Protein AF-A0AAV2PL06-F1 (afdb_monomer_lite)

Radius of gyration: 26.24 Å; chains: 1; bounding box: 89×46×48 Å

Foldseek 3Di:
DDDDDDDDDPDDDPPPDDPDDPVVVVVVVVVVVVVVVVVVVVCVVVVQADPQLDGPLVVQLVVLVPDPDDPQLSVLLNVLSVVLNVVLVPDDQVPDPDPDPSSVVSNVSSVVSSVVSNVLSVQLVVCVVCVVVDDQVVPDPPDDPSRSSVVVSVVVVVVVVPPPDDD

pLDDT: mean 81.55, std 17.61, range [31.72, 97.94]

Secondary structure (DSSP, 8-state):
-------------GGGS-SS-HHHHHHHHHHHHHHHHHHHHHHHHTTSB-TTS-B-HHHHHHHHHHSSS-HHHHHHHHHHHHHHHHHHHT---TT---SS-HHHHHHHHHHHHHHHHHHHHHHHHHHHHSGGGS--TTS-TTS-HHHHHHHHHHHHHHHHTT-----

InterPro domains:
  IPR036728 Pheromone/general odorant binding protein superfamily [G3DSA:1.10.238.20] (14-132)
  IPR036728 Pheromone/general odorant binding protein superfamily [SSF47565] (39-91)

Sequence (167 aa):
MPYEYYRPYNGKSLNQMPIVDFDSLKSMTEKVKAKVSNFTCVLRKLEVIDSNYNVNTAKLVQQTLSYPVSHSLKHDLVKRIEHCNQMVNCMPIENTESPVPGTLQKLLAYLGCEKKLRLLACMKEDLRRNIGDYDLSGFPFQASENERINKLLFVLWGAESSDFELQ

Structure (mmCIF, N/CA/C/O backbone):
data_AF-A0AAV2PL06-F1
#
_entry.id   AF-A0AAV2PL06-F1
#
loop_
_atom_site.group_PDB
_atom_site.id
_atom_site.type_symbol
_atom_site.label_atom_id
_atom_site.label_alt_id
_atom_site.label_comp_id
_atom_site.label_asym_id
_atom_site.label_entity_id
_atom_site.label_seq_id
_atom_site.pdbx_PDB_ins_code
_atom_site.Cartn_x
_atom_site.Cartn_y
_atom_site.Cartn_z
_atom_site.occupancy
_atom_site.B_iso_or_equiv
_atom_site.auth_seq_id
_atom_site.auth_comp_id
_atom_site.auth_asym_id
_atom_site.auth_atom_id
_atom_site.pdbx_PDB_model_num
ATOM 1 N N . MET A 1 1 ? -71.993 31.507 -3.987 1.00 38.66 1 MET A N 1
ATOM 2 C CA . MET A 1 1 ? -70.685 31.504 -3.303 1.00 38.66 1 MET A CA 1
ATOM 3 C C . MET A 1 1 ? -70.874 30.880 -1.928 1.00 38.66 1 MET A C 1
ATOM 5 O O . MET A 1 1 ? -71.515 31.517 -1.100 1.00 38.66 1 MET A O 1
ATOM 9 N N . PRO A 1 2 ? -70.428 29.637 -1.697 1.00 39.72 2 PRO A N 1
ATOM 10 C CA . PRO A 1 2 ? -70.391 29.046 -0.370 1.00 39.72 2 PRO A CA 1
ATOM 11 C C . PRO A 1 2 ? -69.042 29.334 0.299 1.00 39.72 2 PRO A C 1
ATOM 13 O O . PRO A 1 2 ? -67.979 29.204 -0.298 1.00 39.72 2 PRO A O 1
ATOM 16 N N . TYR A 1 3 ? -69.137 29.765 1.544 1.00 38.69 3 TYR A N 1
ATOM 17 C CA . TYR A 1 3 ? -68.066 30.009 2.499 1.00 38.69 3 TYR A CA 1
ATOM 18 C C . TYR A 1 3 ? -67.553 28.659 3.019 1.00 38.69 3 TYR A C 1
ATOM 20 O O . TYR A 1 3 ? -68.252 27.961 3.753 1.00 38.69 3 TYR A O 1
ATOM 28 N N . GLU A 1 4 ? -66.343 28.275 2.618 1.00 37.50 4 GLU A N 1
ATOM 29 C CA . GLU A 1 4 ? -65.676 27.080 3.133 1.00 37.50 4 GLU A CA 1
ATOM 30 C C . GLU A 1 4 ? -65.022 27.367 4.492 1.00 37.50 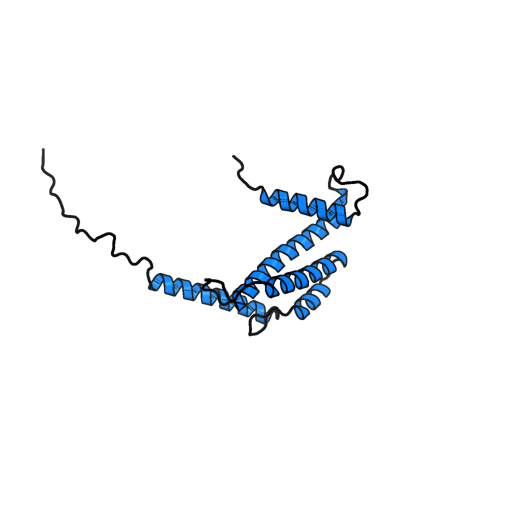4 GLU A C 1
ATOM 32 O O . GLU A 1 4 ? -64.326 28.361 4.699 1.00 37.50 4 GLU A O 1
ATOM 37 N N . TYR A 1 5 ? -65.325 26.485 5.439 1.00 37.59 5 TYR A N 1
ATOM 38 C CA . TYR A 1 5 ? -64.994 26.558 6.857 1.00 37.59 5 TYR A CA 1
ATOM 39 C C . TYR A 1 5 ? -63.474 26.458 7.079 1.00 37.59 5 TYR A C 1
ATOM 41 O O . TYR A 1 5 ? -62.853 25.447 6.748 1.00 37.59 5 TYR A O 1
ATOM 49 N N . TYR A 1 6 ? -62.874 27.476 7.696 1.00 37.72 6 TYR A N 1
ATOM 50 C CA . TYR A 1 6 ? -61.478 27.444 8.140 1.00 37.72 6 TYR A CA 1
ATOM 51 C C . TYR A 1 6 ? -61.309 26.379 9.243 1.00 37.72 6 TYR A C 1
ATOM 53 O O . TYR A 1 6 ? -61.840 26.528 10.345 1.00 37.72 6 TYR A O 1
ATOM 61 N N . ARG A 1 7 ? -60.556 25.302 8.977 1.00 45.81 7 ARG A N 1
ATOM 62 C CA . ARG A 1 7 ? -60.006 24.435 10.037 1.00 45.81 7 ARG A CA 1
ATOM 63 C C . ARG A 1 7 ? -58.749 25.105 10.596 1.00 45.81 7 ARG A C 1
ATOM 65 O O . ARG A 1 7 ? -57.821 25.336 9.820 1.00 45.81 7 ARG A O 1
ATOM 72 N N . PRO A 1 8 ? -58.655 25.386 11.906 1.00 40.38 8 PRO A N 1
ATOM 73 C CA . PRO A 1 8 ? -57.414 25.884 12.470 1.00 40.38 8 PRO A CA 1
ATOM 74 C C . PRO A 1 8 ? -56.380 24.754 12.427 1.00 40.38 8 PRO A C 1
ATOM 76 O O . PRO A 1 8 ? -56.515 23.732 13.101 1.00 40.38 8 PRO A O 1
ATOM 79 N N . TYR A 1 9 ? -55.349 24.929 11.600 1.00 43.72 9 TYR A N 1
ATOM 80 C CA . TYR A 1 9 ? -54.119 24.161 11.722 1.00 43.72 9 TYR A CA 1
ATOM 81 C C . TYR A 1 9 ? -53.555 24.436 13.116 1.00 43.72 9 TYR A C 1
ATOM 83 O O . TYR A 1 9 ? -53.159 25.559 13.424 1.00 43.72 9 TYR A O 1
ATOM 91 N N . ASN A 1 10 ? -53.556 23.410 13.968 1.00 50.19 10 ASN A N 1
ATOM 92 C CA . ASN A 1 10 ? -52.873 23.447 15.253 1.00 50.19 10 ASN A CA 1
ATOM 93 C C . ASN A 1 10 ? -51.395 23.752 14.997 1.00 50.19 10 ASN A C 1
ATOM 95 O O . ASN A 1 10 ? -50.649 22.904 14.504 1.00 50.19 10 ASN A O 1
ATOM 99 N N . GLY A 1 11 ? -50.997 24.982 15.316 1.00 47.69 11 GLY A N 1
ATOM 100 C CA . GLY A 1 11 ? -49.624 25.444 15.244 1.00 47.69 11 GLY A CA 1
ATOM 101 C C . GLY A 1 11 ? -48.753 24.645 16.201 1.00 47.69 11 GLY A C 1
ATOM 102 O O . GLY A 1 11 ? -48.661 24.961 17.384 1.00 47.69 11 GLY A O 1
ATOM 103 N N . LYS A 1 12 ? -48.077 23.620 15.684 1.00 45.66 12 LYS A N 1
ATOM 104 C CA . LYS A 1 12 ? -46.820 23.176 16.274 1.00 45.66 12 LYS A CA 1
ATOM 105 C C . LYS A 1 12 ? -45.728 24.050 15.680 1.00 45.66 12 LYS A C 1
ATOM 107 O O . LYS A 1 12 ? -45.493 24.031 14.476 1.00 45.66 12 LYS A O 1
ATOM 112 N N . SER A 1 13 ? -45.116 24.855 16.541 1.00 46.62 13 SER A N 1
ATOM 113 C CA . SER A 1 13 ? -43.893 25.591 16.244 1.00 46.62 13 SER A CA 1
ATOM 114 C C . SER A 1 13 ? -42.884 24.666 15.556 1.00 46.62 13 SER A C 1
ATOM 116 O O . SER A 1 13 ? -42.590 23.585 16.066 1.00 46.62 13 SER A O 1
ATOM 118 N N . LEU A 1 14 ? -42.328 25.101 14.422 1.00 52.06 14 LEU A N 1
ATOM 119 C CA . LEU A 1 14 ? -41.219 24.433 13.726 1.00 52.06 14 LEU A CA 1
ATOM 120 C C . LEU A 1 14 ? -39.959 24.270 14.609 1.00 52.06 14 LEU A C 1
ATOM 122 O O . LEU A 1 14 ? -39.035 23.566 14.217 1.00 52.06 14 LEU A O 1
ATOM 126 N N . ASN A 1 15 ? -39.937 24.846 15.818 1.00 53.00 15 ASN A N 1
ATOM 127 C CA . ASN A 1 15 ? -38.810 24.815 16.756 1.00 53.00 15 ASN A CA 1
ATOM 128 C C . ASN A 1 15 ? -38.795 23.619 17.735 1.00 53.00 15 ASN A C 1
ATOM 130 O O . ASN A 1 15 ? -38.114 23.694 18.754 1.00 53.00 15 ASN A O 1
ATOM 134 N N . GLN A 1 16 ? -39.546 22.536 17.497 1.00 57.34 16 GLN A N 1
ATOM 135 C CA . GLN A 1 16 ? -39.604 21.386 18.427 1.00 57.34 16 GLN A CA 1
ATOM 136 C C . GLN A 1 16 ? -39.378 20.006 17.794 1.00 57.34 16 GLN A C 1
ATOM 138 O O . GLN A 1 16 ? -39.574 18.996 18.469 1.00 57.34 16 GLN A O 1
ATOM 143 N N . MET A 1 17 ? -38.932 19.920 16.538 1.00 57.69 17 MET A N 1
ATOM 144 C CA . MET A 1 17 ? -38.354 18.655 16.076 1.00 57.69 17 MET A CA 1
ATOM 145 C C . MET A 1 17 ? -36.926 18.549 16.623 1.00 57.69 17 MET A C 1
ATOM 147 O O . MET A 1 17 ? -36.127 19.454 16.369 1.00 57.69 17 MET A O 1
ATOM 151 N N . PRO A 1 18 ? -36.588 17.498 17.394 1.00 62.41 18 PRO A N 1
ATOM 152 C CA . PRO A 1 18 ? -35.208 17.281 17.791 1.00 62.41 18 PRO A CA 1
ATOM 153 C C . PRO A 1 18 ? -34.351 17.165 16.526 1.00 62.41 18 PRO A C 1
ATOM 155 O O . PRO A 1 18 ? -34.705 16.441 15.598 1.00 62.41 18 PRO A O 1
ATOM 158 N N . ILE A 1 19 ? -33.234 17.900 16.494 1.00 67.62 19 ILE A N 1
ATOM 159 C CA . ILE A 1 19 ? -32.290 17.953 15.359 1.00 67.62 19 ILE A CA 1
ATOM 160 C C . ILE A 1 19 ? -31.816 16.541 14.979 1.00 67.62 19 ILE A C 1
ATOM 162 O O . ILE A 1 19 ? -31.473 16.284 13.827 1.00 67.62 19 ILE A O 1
ATOM 166 N N . VAL A 1 20 ? -31.833 15.613 15.942 1.00 71.12 20 VAL A N 1
ATOM 167 C CA . VAL A 1 20 ? -31.522 14.206 15.723 1.00 71.12 20 VAL A CA 1
ATOM 168 C C . VAL A 1 20 ? -32.466 13.314 16.527 1.00 71.12 20 VAL A C 1
ATOM 170 O O . VAL A 1 20 ? -32.673 13.533 17.720 1.00 71.12 20 VAL A O 1
ATOM 173 N N . ASP A 1 21 ? -33.010 12.288 15.874 1.00 85.56 21 ASP A N 1
ATOM 174 C CA . ASP A 1 21 ? -33.740 11.199 16.523 1.00 85.56 21 ASP A CA 1
ATOM 175 C C . ASP A 1 21 ? -32.758 10.254 17.236 1.00 85.56 21 ASP A C 1
ATOM 177 O O . ASP A 1 21 ? -31.880 9.663 16.602 1.00 85.56 21 ASP A O 1
ATOM 181 N N . PHE A 1 22 ? -32.893 10.123 18.558 1.00 83.31 22 PHE A N 1
ATOM 182 C CA . PHE A 1 22 ? -31.960 9.372 19.403 1.00 83.31 22 PHE A CA 1
ATOM 183 C C . PHE A 1 22 ? -31.937 7.874 19.068 1.00 83.31 22 PHE A C 1
ATOM 185 O O . PHE A 1 22 ? -30.866 7.262 19.082 1.00 83.31 22 PHE A O 1
ATOM 192 N N . ASP A 1 23 ? -33.085 7.292 18.710 1.00 84.38 23 ASP A N 1
ATOM 193 C CA . ASP A 1 23 ? -33.177 5.874 18.349 1.00 84.38 23 ASP A CA 1
ATOM 194 C C . ASP A 1 23 ? -32.483 5.599 17.009 1.00 84.38 23 ASP A C 1
ATOM 196 O O . ASP A 1 23 ? -31.690 4.654 16.890 1.00 84.38 23 ASP A O 1
ATOM 200 N N . SER A 1 24 ? -32.684 6.477 16.022 1.00 81.56 24 SER A N 1
ATOM 201 C CA . SER A 1 24 ? -31.928 6.453 14.766 1.00 81.56 24 SER A CA 1
ATOM 202 C C . SER A 1 24 ? -30.421 6.600 14.996 1.00 81.56 24 SER A C 1
ATOM 204 O O . SER A 1 24 ? -29.637 5.840 14.422 1.00 81.56 24 SER A O 1
ATOM 206 N N . LEU A 1 25 ? -30.002 7.519 15.871 1.00 82.75 25 LEU A N 1
ATOM 207 C CA . LEU A 1 25 ? -28.595 7.759 16.215 1.00 82.75 25 LEU A CA 1
ATOM 208 C C . LEU A 1 25 ? -27.954 6.509 16.835 1.00 82.75 25 LEU A C 1
ATOM 210 O O . LEU A 1 25 ? -26.901 6.056 16.384 1.00 82.75 25 LEU A O 1
ATOM 214 N N . LYS A 1 26 ? -28.635 5.889 17.805 1.00 84.75 26 LYS A N 1
ATOM 215 C CA . LYS A 1 26 ? -28.194 4.649 18.452 1.00 84.75 26 LYS A CA 1
ATOM 216 C C . LYS A 1 26 ? -28.062 3.502 17.448 1.00 84.75 26 LYS A C 1
ATOM 218 O O . LYS A 1 26 ? -27.026 2.837 17.415 1.00 84.75 26 LYS A O 1
ATOM 223 N N . SER A 1 27 ? -29.061 3.314 16.581 1.00 83.88 27 SER A N 1
ATOM 224 C CA . SER A 1 27 ? -29.023 2.292 15.526 1.00 83.88 27 SER A CA 1
ATOM 225 C C . SER A 1 27 ? -27.855 2.508 14.555 1.00 83.88 27 SER A C 1
ATOM 227 O O . SER A 1 27 ? -27.174 1.556 14.162 1.00 83.88 27 SER A O 1
ATOM 229 N N . MET A 1 28 ? -27.581 3.761 14.177 1.00 80.94 28 MET A N 1
ATOM 230 C CA . MET A 1 28 ? -26.431 4.108 13.339 1.00 80.94 28 MET A CA 1
ATOM 231 C C . MET A 1 28 ? -25.108 3.788 14.042 1.00 80.94 28 MET A C 1
ATOM 233 O O . MET A 1 28 ? -24.250 3.128 13.448 1.00 80.94 28 MET A O 1
ATOM 237 N N . THR A 1 29 ? -24.949 4.182 15.309 1.00 82.06 29 THR A N 1
ATOM 238 C CA . THR A 1 29 ? -23.748 3.887 16.103 1.00 82.06 29 THR A CA 1
ATOM 239 C C . THR A 1 29 ? -23.505 2.383 16.233 1.00 82.06 29 THR A C 1
ATOM 241 O O . THR A 1 29 ? -22.377 1.927 16.038 1.00 82.06 29 THR A O 1
ATOM 244 N N . GLU A 1 30 ? -24.543 1.590 16.501 1.00 84.75 30 GLU A N 1
ATOM 245 C CA . GLU A 1 30 ? -24.439 0.130 16.605 1.00 84.75 30 GLU A CA 1
ATOM 246 C C . GLU A 1 30 ? -23.996 -0.509 15.282 1.00 84.75 30 GLU A C 1
ATOM 248 O O . GLU A 1 30 ? -23.083 -1.340 15.273 1.00 84.75 30 GLU A O 1
ATOM 253 N N . LYS A 1 31 ? -24.557 -0.070 14.147 1.00 82.00 31 LYS A N 1
ATOM 254 C CA . LYS A 1 31 ? -24.149 -0.542 12.812 1.00 82.00 31 LYS A CA 1
ATOM 255 C C . LYS A 1 31 ? -22.694 -0.193 12.496 1.00 82.00 31 LYS A C 1
ATOM 257 O O . LYS A 1 31 ? -21.971 -1.030 11.952 1.00 82.00 31 LYS A O 1
ATOM 262 N N . VAL A 1 32 ? -22.248 1.017 12.838 1.00 80.50 32 VAL A N 1
ATOM 263 C CA . VAL A 1 32 ? -20.848 1.437 12.657 1.00 80.50 32 VAL A CA 1
ATOM 264 C C . VAL A 1 32 ? -19.924 0.594 13.533 1.00 80.50 32 VAL A C 1
ATOM 266 O O . VAL A 1 32 ? -18.940 0.050 13.031 1.00 80.50 32 VAL A O 1
ATOM 269 N N . LYS A 1 33 ? -20.269 0.401 14.811 1.00 80.00 33 LYS A N 1
ATOM 270 C CA . LYS A 1 33 ? -19.500 -0.432 15.744 1.00 80.00 33 LYS A CA 1
ATOM 271 C C . LYS A 1 33 ? -19.386 -1.874 15.247 1.00 80.00 33 LYS A C 1
ATOM 273 O O . LYS A 1 33 ? -18.290 -2.431 15.261 1.00 80.00 33 LYS A O 1
ATOM 278 N N . ALA A 1 34 ? -20.480 -2.452 14.749 1.00 82.56 34 ALA A N 1
ATOM 279 C CA . ALA A 1 34 ? -20.491 -3.795 14.176 1.00 82.56 34 ALA A CA 1
ATOM 280 C C . ALA A 1 34 ? -19.592 -3.899 12.931 1.00 82.56 34 ALA A C 1
ATOM 282 O O . ALA A 1 34 ? -18.776 -4.816 12.836 1.00 82.56 34 ALA A O 1
ATOM 283 N N . LYS A 1 35 ? -19.669 -2.934 12.003 1.00 80.44 35 LYS A N 1
ATOM 284 C CA . LYS A 1 35 ? -18.802 -2.901 10.811 1.00 80.44 35 LYS A CA 1
ATOM 285 C C . LYS A 1 35 ? -17.323 -2.778 11.174 1.00 80.44 35 LYS A C 1
ATOM 287 O O . LYS A 1 35 ? -16.514 -3.545 10.657 1.00 80.44 35 LYS A O 1
ATOM 292 N N . VAL A 1 36 ? -16.973 -1.860 12.077 1.00 82.81 36 VAL A N 1
ATOM 293 C CA . VAL A 1 36 ? -15.591 -1.681 12.554 1.00 82.81 36 VAL A CA 1
ATOM 294 C C . VAL A 1 36 ? -15.094 -2.948 13.252 1.00 82.81 36 VAL A C 1
ATOM 296 O O . VAL A 1 36 ? -13.964 -3.373 13.017 1.00 82.81 36 VAL A O 1
ATOM 299 N N . SER A 1 37 ? -15.935 -3.590 14.065 1.00 83.62 37 SER A N 1
ATOM 300 C CA . SER A 1 37 ? -15.588 -4.833 14.757 1.00 83.62 37 SER A CA 1
ATOM 301 C C . SER A 1 37 ? -15.314 -5.975 13.777 1.00 83.62 37 SER A C 1
ATOM 303 O O . SER A 1 37 ? -14.267 -6.612 13.872 1.00 83.62 37 SER A O 1
ATOM 305 N N . ASN A 1 38 ? -16.183 -6.180 12.783 1.00 88.31 38 ASN A N 1
ATOM 306 C CA . ASN A 1 38 ? -15.987 -7.210 11.761 1.00 88.31 38 ASN A CA 1
ATOM 307 C C . ASN A 1 38 ? -14.716 -6.954 10.947 1.00 88.31 38 ASN A C 1
ATOM 309 O O . ASN A 1 38 ? -13.892 -7.849 10.769 1.00 88.31 38 ASN A O 1
ATOM 313 N N . PHE A 1 39 ? -14.531 -5.713 10.498 1.00 89.06 39 PHE A N 1
ATOM 314 C CA . PHE A 1 39 ? -13.371 -5.310 9.715 1.00 89.06 39 PHE A CA 1
ATOM 315 C C . PHE A 1 39 ? -12.053 -5.536 10.471 1.00 89.06 39 PHE A C 1
ATOM 317 O O . PHE A 1 39 ? -11.133 -6.179 9.966 1.00 89.06 39 PHE A O 1
ATOM 324 N N . THR A 1 40 ? -11.972 -5.059 11.712 1.00 90.19 40 THR A N 1
ATOM 325 C CA . THR A 1 40 ? -10.755 -5.174 12.528 1.00 90.19 40 THR A CA 1
ATOM 326 C C . THR A 1 40 ? -10.502 -6.611 12.993 1.00 90.19 40 THR A C 1
ATOM 328 O O . THR A 1 40 ? -9.348 -7.018 13.102 1.00 90.19 40 THR A O 1
ATOM 331 N N . CYS A 1 41 ? -11.551 -7.421 13.180 1.00 93.62 41 CYS A N 1
ATOM 332 C CA . CYS A 1 41 ? -11.433 -8.860 13.424 1.00 93.62 41 CYS A CA 1
ATOM 333 C C . CYS A 1 41 ? -10.734 -9.580 12.260 1.00 93.62 41 CYS A C 1
ATOM 335 O O . CYS A 1 41 ? -9.778 -10.324 12.486 1.00 93.62 41 CYS A O 1
ATOM 337 N N . VAL A 1 42 ? -11.153 -9.309 11.018 1.00 93.81 42 VAL A N 1
ATOM 338 C CA . VAL A 1 42 ? -10.519 -9.882 9.818 1.00 93.81 42 VAL A CA 1
ATOM 339 C C . VAL A 1 42 ? -9.049 -9.474 9.738 1.00 93.81 42 VAL A C 1
ATOM 341 O O . VAL A 1 42 ? -8.191 -10.333 9.556 1.00 93.81 42 VAL A O 1
ATOM 344 N N . LEU A 1 43 ? -8.731 -8.194 9.950 1.00 93.94 43 LEU A N 1
ATOM 345 C CA . LEU A 1 43 ? -7.342 -7.727 9.918 1.00 93.94 43 LEU A CA 1
ATOM 346 C C . LEU A 1 43 ? -6.456 -8.400 10.976 1.00 93.94 43 LEU A C 1
ATOM 348 O O . LEU A 1 43 ? -5.305 -8.717 10.686 1.00 93.94 43 LEU A O 1
ATOM 352 N N . ARG A 1 44 ? -6.988 -8.662 12.176 1.00 94.69 44 ARG A N 1
ATOM 353 C CA . ARG A 1 44 ? -6.271 -9.412 13.220 1.00 94.69 44 ARG A CA 1
ATOM 354 C C . ARG A 1 44 ? -6.050 -10.867 12.825 1.00 94.69 44 ARG A C 1
ATOM 356 O O . ARG A 1 44 ? -4.960 -11.391 13.013 1.00 94.69 44 ARG A O 1
ATOM 363 N N . LYS A 1 45 ? -7.064 -11.522 12.250 1.00 94.00 45 LYS A N 1
ATOM 364 C CA . LYS A 1 45 ? -6.959 -12.913 11.776 1.00 94.00 45 LYS A CA 1
ATOM 365 C C . LYS A 1 45 ? -5.961 -13.076 10.632 1.00 94.00 45 LYS A C 1
ATOM 367 O O . LYS A 1 45 ? -5.331 -14.120 10.535 1.00 94.00 45 LYS A O 1
ATOM 372 N N . LEU A 1 46 ? -5.807 -12.047 9.805 1.00 91.50 46 LEU A N 1
ATOM 373 C CA . LEU A 1 46 ? -4.795 -11.984 8.750 1.00 91.50 46 LEU A CA 1
ATOM 374 C C . LEU A 1 46 ? -3.418 -11.525 9.257 1.00 91.50 46 LEU A C 1
ATOM 376 O O . LEU A 1 46 ? -2.500 -11.379 8.453 1.00 91.50 46 LEU A O 1
ATOM 380 N N . GLU A 1 47 ? -3.282 -11.277 10.564 1.00 92.88 47 GLU A N 1
ATOM 381 C CA . GLU A 1 47 ? -2.069 -10.762 11.212 1.00 92.88 47 GLU A CA 1
ATOM 382 C C . GLU A 1 47 ? -1.577 -9.429 10.621 1.00 92.88 47 GLU A C 1
ATOM 384 O O . GLU A 1 47 ? -0.400 -9.088 10.722 1.00 92.88 47 GLU A O 1
ATOM 389 N N . VAL A 1 48 ? -2.483 -8.660 10.009 1.00 92.81 48 VAL A N 1
ATOM 390 C CA . VAL A 1 48 ? -2.200 -7.318 9.480 1.00 92.81 48 VAL A CA 1
ATOM 391 C C . VAL A 1 48 ? -2.081 -6.318 10.623 1.00 92.81 48 VAL A C 1
ATOM 393 O O . VAL A 1 48 ? -1.261 -5.404 10.553 1.00 92.81 48 VAL A O 1
ATOM 396 N N . ILE A 1 49 ? -2.893 -6.493 11.671 1.00 94.31 49 ILE A N 1
ATOM 397 C CA . ILE A 1 49 ? -2.879 -5.649 12.868 1.00 94.31 49 ILE A CA 1
ATOM 398 C C . ILE A 1 49 ? -2.839 -6.470 14.156 1.00 94.31 49 ILE A C 1
ATOM 400 O O . ILE A 1 49 ? -3.324 -7.602 14.193 1.00 94.31 49 ILE A O 1
ATOM 404 N N . ASP A 1 50 ? -2.327 -5.862 15.223 1.00 90.38 50 ASP A N 1
ATOM 405 C CA . ASP A 1 50 ? -2.350 -6.415 16.578 1.00 90.38 50 ASP A CA 1
ATOM 406 C C . ASP A 1 50 ? -3.652 -6.081 17.352 1.00 90.38 50 ASP A C 1
ATOM 408 O O . ASP A 1 50 ? -4.639 -5.549 16.819 1.00 90.38 50 ASP A O 1
ATOM 412 N N . SER A 1 51 ? -3.685 -6.409 18.649 1.00 87.81 51 SER A N 1
ATOM 413 C CA . SER A 1 51 ? -4.807 -6.076 19.540 1.00 87.81 51 SER A CA 1
ATOM 414 C C . SER A 1 51 ? -5.022 -4.567 19.707 1.00 87.81 51 SER A C 1
ATOM 416 O O . SER A 1 51 ? -6.151 -4.143 19.954 1.00 87.81 51 SER A O 1
ATOM 418 N N . ASN A 1 52 ? -3.976 -3.767 19.509 1.00 87.44 52 ASN A N 1
ATOM 419 C CA . ASN A 1 52 ? -3.932 -2.320 19.706 1.00 87.44 52 ASN A CA 1
ATOM 420 C C . ASN A 1 52 ? -4.122 -1.527 18.399 1.00 87.44 52 ASN A C 1
ATOM 422 O O . ASN A 1 52 ? -3.989 -0.304 18.406 1.00 87.44 52 ASN A O 1
ATOM 426 N N . TYR A 1 53 ? -4.481 -2.200 17.298 1.00 87.81 53 TYR A N 1
ATOM 427 C CA . TYR A 1 53 ? -4.622 -1.626 15.952 1.00 87.81 53 TYR A CA 1
ATOM 428 C C . TYR A 1 53 ? -3.304 -1.146 15.323 1.00 87.81 53 TYR A C 1
ATOM 430 O O . TYR A 1 53 ? -3.337 -0.414 14.332 1.00 87.81 53 TYR A O 1
ATOM 438 N N . ASN A 1 54 ? -2.151 -1.577 15.843 1.00 91.12 54 ASN A N 1
ATOM 439 C CA . ASN A 1 54 ? -0.868 -1.312 15.200 1.00 91.12 54 ASN A CA 1
ATOM 440 C C . ASN A 1 54 ? -0.673 -2.259 14.023 1.00 91.12 54 ASN A C 1
ATOM 442 O O . ASN A 1 54 ? -0.986 -3.447 14.109 1.00 91.12 54 ASN A O 1
ATOM 446 N N . VAL A 1 55 ? -0.122 -1.736 12.933 1.00 94.56 55 VAL A N 1
ATOM 447 C CA . VAL A 1 55 ? 0.149 -2.510 11.724 1.00 94.56 55 VAL A CA 1
ATOM 448 C C . VAL A 1 55 ? 1.412 -3.349 11.899 1.00 94.56 55 VAL A C 1
ATOM 450 O O . VAL A 1 55 ? 2.466 -2.834 12.268 1.00 94.56 55 VAL A O 1
ATOM 453 N N . ASN A 1 56 ? 1.332 -4.632 11.555 1.00 95.38 56 ASN A N 1
ATOM 454 C CA . ASN A 1 56 ? 2.481 -5.528 11.534 1.00 95.38 56 ASN A CA 1
ATOM 455 C C . ASN A 1 56 ? 3.227 -5.426 10.192 1.00 95.38 56 ASN A C 1
ATOM 457 O O . ASN A 1 56 ? 3.066 -6.250 9.289 1.00 95.38 56 ASN A O 1
ATOM 461 N N . THR A 1 57 ? 4.049 -4.388 10.043 1.00 95.19 57 THR A N 1
ATOM 462 C CA . THR A 1 57 ? 4.794 -4.124 8.801 1.00 95.19 57 THR A CA 1
ATOM 463 C C . THR A 1 57 ? 5.753 -5.255 8.435 1.00 95.19 57 THR A C 1
ATOM 465 O O . THR A 1 57 ? 5.848 -5.605 7.261 1.00 95.19 57 THR A O 1
ATOM 468 N N . ALA A 1 58 ? 6.404 -5.885 9.417 1.00 95.19 58 ALA A N 1
ATOM 469 C CA . ALA A 1 58 ? 7.305 -7.014 9.188 1.00 95.19 58 ALA A CA 1
ATOM 470 C C . ALA A 1 58 ? 6.580 -8.197 8.526 1.00 95.19 58 ALA A C 1
ATOM 472 O O . ALA A 1 58 ? 7.064 -8.748 7.533 1.00 95.19 58 ALA A O 1
ATOM 473 N N . LYS A 1 59 ? 5.381 -8.540 9.016 1.00 94.50 59 LYS A N 1
ATOM 474 C CA . LYS A 1 59 ? 4.541 -9.583 8.413 1.00 94.50 59 LYS A CA 1
ATOM 475 C C . LYS A 1 59 ? 4.124 -9.221 6.991 1.00 94.50 59 LYS A C 1
ATOM 477 O O . LYS A 1 59 ? 4.213 -10.065 6.101 1.00 94.50 59 LYS A O 1
ATOM 482 N N . LEU A 1 60 ? 3.712 -7.973 6.762 1.00 95.56 60 LEU A N 1
ATOM 483 C CA . LEU A 1 60 ? 3.309 -7.502 5.434 1.00 95.56 60 LEU A CA 1
ATOM 484 C C . LEU A 1 60 ? 4.465 -7.544 4.426 1.00 95.56 60 LEU A C 1
ATOM 486 O O . LEU A 1 60 ? 4.256 -7.924 3.272 1.00 95.56 60 LEU A O 1
ATOM 490 N N . VAL A 1 61 ? 5.684 -7.191 4.847 1.00 96.94 61 VAL A N 1
ATOM 491 C CA . VAL A 1 61 ? 6.890 -7.293 4.011 1.00 96.94 61 VAL A CA 1
ATOM 492 C C . VAL A 1 61 ? 7.186 -8.756 3.696 1.00 96.94 61 VAL A C 1
ATOM 494 O O . VAL A 1 61 ? 7.357 -9.101 2.529 1.00 96.94 61 VAL A O 1
ATOM 497 N N . GLN A 1 62 ? 7.161 -9.636 4.700 1.00 96.56 62 GLN A N 1
ATOM 498 C CA . GLN A 1 62 ? 7.375 -11.072 4.507 1.00 96.56 62 GLN A CA 1
ATOM 499 C C . GLN A 1 62 ? 6.365 -11.677 3.517 1.00 96.56 62 GLN A C 1
ATOM 501 O O . GLN A 1 62 ? 6.758 -12.393 2.596 1.00 96.56 62 GLN A O 1
ATOM 506 N N . GLN A 1 63 ? 5.075 -11.365 3.674 1.00 94.69 63 GLN A N 1
ATOM 507 C CA . GLN A 1 63 ? 4.017 -11.789 2.750 1.00 94.69 63 GLN A CA 1
ATOM 508 C C . GLN A 1 63 ? 4.230 -11.218 1.346 1.00 94.69 63 GLN A C 1
ATOM 510 O O . GLN A 1 63 ? 4.084 -11.921 0.355 1.00 94.69 63 GLN A O 1
ATOM 515 N N . THR A 1 64 ? 4.624 -9.950 1.240 1.00 96.19 64 THR A N 1
ATOM 516 C CA . THR A 1 64 ? 4.878 -9.318 -0.060 1.00 96.19 64 THR A CA 1
ATOM 517 C C . THR A 1 64 ? 6.037 -9.986 -0.802 1.00 96.19 64 THR A C 1
ATOM 519 O O . THR A 1 64 ? 5.971 -10.187 -2.016 1.00 96.19 64 THR A O 1
ATOM 522 N N . LEU A 1 65 ? 7.092 -10.374 -0.084 1.00 96.75 65 LEU A N 1
ATOM 523 C CA . LEU A 1 65 ? 8.247 -11.052 -0.667 1.00 96.75 65 LEU A CA 1
ATOM 524 C C . LEU A 1 65 ? 7.922 -12.471 -1.159 1.00 96.75 65 LEU A C 1
ATOM 526 O O . LEU A 1 65 ? 8.584 -12.947 -2.089 1.00 96.75 65 LEU A O 1
ATOM 530 N N . SER A 1 66 ? 6.895 -13.125 -0.603 1.00 96.62 66 SER A N 1
ATOM 531 C CA . SER A 1 66 ? 6.477 -14.470 -1.019 1.00 96.62 66 SER A CA 1
ATOM 532 C C . SER A 1 66 ? 5.614 -14.497 -2.285 1.00 96.62 66 SER A C 1
ATOM 534 O O . SER A 1 66 ? 5.455 -15.561 -2.879 1.00 96.62 66 SER A O 1
ATOM 536 N N . TYR A 1 67 ? 5.093 -13.355 -2.749 1.00 95.38 67 TYR A N 1
ATOM 537 C CA . TYR A 1 67 ? 4.255 -13.314 -3.951 1.00 95.38 67 TYR A CA 1
ATOM 538 C C . TYR A 1 67 ? 5.008 -13.783 -5.211 1.00 95.38 67 TYR A C 1
ATOM 540 O O . TYR A 1 67 ? 6.184 -13.458 -5.383 1.00 95.38 67 TYR A O 1
ATOM 548 N N . PRO A 1 68 ? 4.361 -14.510 -6.139 1.00 96.50 68 PRO A N 1
ATOM 549 C CA . PRO A 1 68 ? 4.983 -14.971 -7.381 1.00 96.50 68 PRO A CA 1
ATOM 550 C C . PRO A 1 68 ? 4.958 -13.869 -8.456 1.00 96.50 68 PRO A C 1
ATOM 552 O O . PRO A 1 68 ? 4.352 -14.020 -9.511 1.00 96.50 68 PRO A O 1
ATOM 555 N N . VAL A 1 69 ? 5.583 -12.724 -8.170 1.00 96.00 69 VAL A N 1
ATOM 556 C CA . VAL A 1 69 ? 5.652 -11.566 -9.079 1.00 96.00 69 VAL A CA 1
ATOM 557 C C . VAL A 1 69 ? 7.096 -11.138 -9.342 1.00 96.00 69 VAL A C 1
ATOM 559 O O . VAL A 1 69 ? 8.018 -11.599 -8.665 1.00 96.00 69 VAL A O 1
ATOM 562 N N . SER A 1 70 ? 7.297 -10.259 -10.326 1.00 96.44 70 SER A N 1
ATOM 563 C CA . SER A 1 70 ? 8.618 -9.752 -10.711 1.00 96.44 70 SER A CA 1
ATOM 564 C C . SER A 1 70 ? 9.346 -9.075 -9.544 1.00 96.44 70 SER A C 1
ATOM 566 O O . SER A 1 70 ? 8.731 -8.509 -8.635 1.00 96.44 70 SER A O 1
ATOM 568 N N . HIS A 1 71 ? 10.681 -9.104 -9.572 1.00 95.94 71 HIS A N 1
ATOM 569 C CA . HIS A 1 71 ? 11.503 -8.441 -8.554 1.00 95.94 71 HIS A CA 1
ATOM 570 C C . HIS A 1 71 ? 11.261 -6.925 -8.501 1.00 95.94 71 HIS A C 1
ATOM 572 O O . HIS A 1 71 ? 11.233 -6.358 -7.408 1.00 95.94 71 HIS A O 1
ATOM 578 N N . SER A 1 72 ? 11.031 -6.285 -9.655 1.00 93.81 72 SER A N 1
ATOM 579 C CA . SER A 1 72 ? 10.664 -4.868 -9.758 1.00 93.81 72 SER A CA 1
ATOM 580 C C . SER A 1 72 ? 9.368 -4.569 -9.008 1.00 93.81 72 SER A C 1
ATOM 582 O O . SER A 1 72 ? 9.346 -3.671 -8.164 1.00 93.81 72 SER A O 1
ATOM 584 N N . LEU A 1 73 ? 8.318 -5.363 -9.253 1.00 96.56 73 LEU A N 1
ATOM 585 C CA . LEU A 1 73 ? 7.043 -5.198 -8.568 1.00 96.56 73 LEU A CA 1
ATOM 586 C C . LEU A 1 73 ? 7.195 -5.479 -7.072 1.00 96.56 73 LEU A C 1
ATOM 588 O O . LEU A 1 73 ? 6.758 -4.659 -6.276 1.00 96.56 73 LEU A O 1
ATOM 592 N N . LYS A 1 74 ? 7.876 -6.560 -6.658 1.00 97.50 74 LYS A N 1
ATOM 593 C CA . LYS A 1 74 ? 8.132 -6.841 -5.228 1.00 97.50 74 LYS A CA 1
ATOM 594 C C . LYS A 1 74 ? 8.791 -5.668 -4.517 1.00 97.50 74 LYS A C 1
ATOM 596 O O . LYS A 1 74 ? 8.371 -5.307 -3.424 1.00 97.50 74 LYS A O 1
ATOM 601 N N . HIS A 1 75 ? 9.809 -5.075 -5.129 1.00 96.75 75 HIS A N 1
ATOM 602 C CA . HIS A 1 75 ? 10.519 -3.943 -4.553 1.00 96.75 75 HIS A CA 1
ATOM 603 C C . HIS A 1 75 ? 9.606 -2.715 -4.385 1.00 96.75 75 HIS A C 1
ATOM 605 O O . HIS A 1 75 ? 9.565 -2.131 -3.303 1.00 96.75 75 HIS A O 1
ATOM 611 N N . ASP A 1 76 ? 8.818 -2.357 -5.404 1.00 96.25 76 ASP A N 1
ATOM 612 C CA . ASP A 1 76 ? 7.850 -1.251 -5.300 1.00 96.25 76 ASP A CA 1
ATOM 613 C C . ASP A 1 76 ? 6.761 -1.549 -4.248 1.00 96.25 76 ASP A C 1
ATOM 615 O O . ASP A 1 76 ? 6.352 -0.685 -3.468 1.00 96.25 76 ASP A O 1
ATOM 619 N N . LEU A 1 77 ? 6.345 -2.812 -4.171 1.00 97.75 77 LEU A N 1
ATOM 620 C CA . LEU A 1 77 ? 5.400 -3.339 -3.200 1.00 97.75 77 LEU A CA 1
ATOM 621 C C . LEU A 1 77 ? 5.955 -3.384 -1.754 1.00 97.75 77 LEU A C 1
ATOM 623 O O . LEU A 1 77 ? 5.182 -3.324 -0.804 1.00 97.75 77 LEU A O 1
ATOM 627 N N . VAL A 1 78 ? 7.263 -3.476 -1.536 1.00 97.94 78 VAL A N 1
ATOM 628 C CA . VAL A 1 78 ? 7.847 -3.334 -0.188 1.00 97.94 78 VAL A CA 1
ATOM 629 C C . VAL A 1 78 ? 7.959 -1.857 0.180 1.00 97.94 78 VAL A C 1
ATOM 631 O O . VAL A 1 78 ? 7.534 -1.459 1.264 1.00 97.94 78 VAL A O 1
ATOM 634 N N . LYS A 1 79 ? 8.410 -1.015 -0.759 1.00 96.69 79 LYS A N 1
ATOM 635 C CA . LYS A 1 79 ? 8.518 0.436 -0.549 1.00 96.69 79 LYS A CA 1
ATOM 636 C C . LYS A 1 79 ? 7.200 1.086 -0.139 1.00 96.69 79 LYS A C 1
ATOM 638 O O . LYS A 1 79 ? 7.204 1.971 0.713 1.00 96.69 79 LYS A O 1
ATOM 643 N N . ARG A 1 80 ? 6.062 0.645 -0.694 1.00 95.88 80 ARG A N 1
ATOM 644 C CA . ARG A 1 80 ? 4.750 1.181 -0.282 1.00 95.88 80 ARG A CA 1
ATOM 645 C C . ARG A 1 80 ? 4.446 0.928 1.202 1.00 95.88 80 ARG A C 1
ATOM 647 O O . ARG A 1 80 ? 3.880 1.802 1.848 1.00 95.88 80 ARG A O 1
ATOM 654 N N . ILE A 1 81 ? 4.841 -0.227 1.750 1.00 97.56 81 ILE A N 1
ATOM 655 C CA . ILE A 1 81 ? 4.589 -0.589 3.156 1.00 97.56 81 ILE A CA 1
ATOM 656 C C . ILE A 1 81 ? 5.363 0.355 4.074 1.00 97.56 81 ILE A C 1
ATOM 658 O O . ILE A 1 81 ? 4.795 0.894 5.026 1.00 97.56 81 ILE A O 1
ATOM 662 N N . GLU A 1 82 ? 6.642 0.575 3.765 1.00 96.25 82 GLU A N 1
ATOM 663 C CA . GLU A 1 82 ? 7.520 1.486 4.503 1.00 96.25 82 GLU A CA 1
ATOM 664 C C . GLU A 1 82 ? 7.003 2.923 4.441 1.00 96.25 82 GLU A C 1
ATOM 666 O O . GLU A 1 82 ? 6.854 3.570 5.478 1.00 96.25 82 GLU A O 1
ATOM 671 N N . HIS A 1 83 ? 6.648 3.391 3.241 1.00 96.38 83 HIS A N 1
ATOM 672 C CA . HIS A 1 83 ? 6.122 4.735 3.032 1.00 96.38 83 HIS A CA 1
ATOM 673 C C . HIS A 1 83 ? 4.830 4.974 3.822 1.00 96.38 83 HIS A C 1
ATOM 675 O O . HIS A 1 83 ? 4.724 5.953 4.558 1.00 96.38 83 HIS A O 1
ATOM 681 N N . CYS A 1 84 ? 3.855 4.064 3.728 1.00 96.62 84 CYS A N 1
ATOM 682 C CA . CYS A 1 84 ? 2.594 4.214 4.450 1.00 96.62 84 CYS A CA 1
ATOM 683 C C . CYS A 1 84 ? 2.776 4.141 5.967 1.00 96.62 84 CYS A C 1
ATOM 685 O O . CYS A 1 84 ? 2.068 4.834 6.695 1.00 96.62 84 CYS A O 1
ATOM 687 N N . ASN A 1 85 ? 3.736 3.349 6.453 1.00 95.38 85 ASN A N 1
ATOM 688 C CA . ASN A 1 85 ? 4.064 3.303 7.874 1.00 95.38 85 ASN A CA 1
ATOM 689 C C . ASN A 1 85 ? 4.668 4.631 8.356 1.00 95.38 85 ASN A C 1
ATOM 691 O O . ASN A 1 85 ? 4.256 5.162 9.383 1.00 95.38 85 ASN A O 1
ATOM 695 N N . GLN A 1 86 ? 5.611 5.198 7.601 1.00 94.56 86 GLN A N 1
ATOM 696 C CA . GLN A 1 86 ? 6.188 6.511 7.904 1.00 94.56 86 GLN A CA 1
ATOM 697 C C . GLN A 1 86 ? 5.111 7.603 7.901 1.00 94.56 86 GLN A C 1
ATOM 699 O O . GLN A 1 86 ? 5.027 8.379 8.849 1.00 94.56 86 GLN A O 1
ATOM 704 N N . MET A 1 87 ? 4.230 7.600 6.896 1.00 94.25 87 MET A N 1
ATOM 705 C CA . MET A 1 87 ? 3.134 8.562 6.772 1.00 94.25 87 MET A CA 1
ATOM 706 C C . MET A 1 87 ? 2.250 8.593 8.027 1.00 94.25 87 MET A C 1
ATOM 708 O O . MET A 1 87 ? 2.011 9.664 8.582 1.00 94.25 87 MET A O 1
ATOM 712 N N . VAL A 1 88 ? 1.781 7.436 8.510 1.00 92.50 88 VAL A N 1
ATOM 713 C CA . VAL A 1 88 ? 0.878 7.395 9.677 1.00 92.50 88 VAL A CA 1
ATOM 714 C C . VAL A 1 88 ? 1.566 7.709 11.002 1.00 92.50 88 VAL A C 1
ATOM 716 O O . VAL A 1 88 ? 0.902 8.164 11.935 1.00 92.50 88 VAL A O 1
ATOM 719 N N . ASN A 1 89 ? 2.883 7.509 11.088 1.00 90.75 89 ASN A N 1
ATOM 720 C CA . ASN A 1 89 ? 3.674 7.906 12.252 1.00 90.75 89 ASN A CA 1
ATOM 721 C C . ASN A 1 89 ? 3.849 9.427 12.349 1.00 90.75 89 ASN A C 1
ATOM 723 O O . ASN A 1 89 ? 4.026 9.942 13.448 1.00 90.75 89 ASN A O 1
ATOM 727 N N . CYS A 1 90 ? 3.739 10.141 11.228 1.00 90.00 90 CYS A N 1
ATOM 728 C CA . CYS A 1 90 ? 3.819 11.600 11.171 1.00 90.00 90 CYS A CA 1
ATOM 729 C C . CYS A 1 90 ? 2.456 12.306 11.272 1.00 90.00 90 CYS A C 1
ATOM 731 O O . CYS A 1 90 ? 2.412 13.535 11.252 1.00 90.00 90 CYS A O 1
ATOM 733 N N . MET A 1 91 ? 1.338 11.575 11.358 1.00 85.38 91 MET A N 1
ATOM 734 C CA . MET A 1 91 ? 0.019 12.209 11.432 1.00 85.38 91 MET A CA 1
ATOM 735 C C . MET A 1 91 ? -0.236 12.851 12.808 1.00 85.38 91 MET A C 1
ATOM 737 O O . MET A 1 91 ? -0.012 12.199 13.833 1.00 85.38 91 MET A O 1
ATOM 741 N N . PRO A 1 92 ? -0.785 14.080 12.855 1.00 82.06 92 PRO A N 1
ATOM 742 C CA . PRO A 1 92 ? -1.220 14.712 14.095 1.00 82.06 92 PRO A CA 1
ATOM 743 C C . PRO A 1 92 ? -2.590 14.160 14.503 1.00 82.06 92 PRO A C 1
ATOM 745 O O . PRO A 1 92 ? -3.608 14.485 13.902 1.00 82.06 92 PRO A O 1
ATOM 748 N N . ILE A 1 93 ? -2.622 13.295 15.514 1.00 73.81 93 ILE A N 1
ATOM 749 C CA . ILE A 1 93 ? -3.852 12.567 15.893 1.00 73.81 93 ILE A CA 1
ATOM 750 C C . ILE A 1 93 ? -4.445 13.055 17.205 1.00 73.81 93 ILE A C 1
ATOM 752 O O . ILE A 1 93 ? -5.626 12.864 17.471 1.00 73.81 93 ILE A O 1
ATOM 756 N N . GLU A 1 94 ? -3.641 13.740 18.006 1.00 66.88 94 GLU A N 1
ATOM 757 C CA . GLU A 1 94 ? -4.040 14.223 19.326 1.00 66.88 94 GLU A CA 1
ATOM 758 C C . GLU A 1 94 ? -4.967 15.451 19.250 1.00 66.88 94 GLU A C 1
ATOM 760 O O . GLU A 1 94 ? -5.671 15.734 20.210 1.00 66.88 94 GLU A O 1
ATOM 765 N N . ASN A 1 95 ? -5.050 16.118 18.088 1.00 61.53 95 ASN A N 1
ATOM 766 C CA . ASN A 1 95 ? -5.791 17.374 17.896 1.00 61.53 95 ASN A CA 1
ATOM 767 C C . ASN A 1 95 ? -6.966 17.264 16.908 1.00 61.53 95 ASN A C 1
ATOM 769 O O . ASN A 1 95 ? -7.403 18.268 16.350 1.00 61.53 95 ASN A O 1
ATOM 773 N N . THR A 1 96 ? -7.462 16.057 16.627 1.00 65.50 96 THR A N 1
ATOM 774 C CA . THR A 1 96 ? -8.599 15.892 15.711 1.00 65.50 96 THR A CA 1
ATOM 775 C C . THR A 1 96 ? -9.916 15.970 16.481 1.00 65.50 96 THR A C 1
ATOM 777 O O . THR A 1 96 ? -10.135 15.143 17.361 1.00 65.50 96 THR A O 1
ATOM 780 N N . GLU A 1 97 ? -10.847 16.844 16.085 1.00 73.88 97 GLU A N 1
ATOM 781 C CA . GLU A 1 97 ? -12.249 16.867 16.574 1.00 73.88 97 GLU A CA 1
ATOM 782 C C . GLU A 1 97 ? -13.070 15.636 16.121 1.00 73.88 97 GLU A C 1
ATOM 784 O O . GLU A 1 97 ? -14.298 15.599 16.192 1.00 73.88 97 GLU A O 1
ATOM 789 N N . SER A 1 98 ? -12.392 14.611 15.607 1.00 75.38 98 SER A N 1
ATOM 790 C CA . SER A 1 98 ? -13.012 13.420 15.056 1.00 75.38 98 SER A CA 1
ATOM 791 C C . SER A 1 98 ? -13.585 12.541 16.171 1.00 75.38 98 SER A C 1
ATOM 793 O O . SER A 1 98 ? -12.881 12.226 17.132 1.00 75.38 98 SER A O 1
ATOM 795 N N . PRO A 1 99 ? -14.820 12.031 16.014 1.00 74.19 99 PRO A N 1
ATOM 796 C CA . PRO A 1 99 ? -15.408 11.073 16.948 1.00 74.19 99 PRO A CA 1
ATOM 797 C C . PRO A 1 99 ? -14.761 9.675 16.862 1.00 74.19 99 PRO A C 1
ATOM 799 O O . PRO A 1 99 ? -15.149 8.760 17.589 1.00 74.19 99 PRO A O 1
ATOM 802 N N . VAL A 1 100 ? -13.804 9.469 15.950 1.00 78.69 100 VAL A N 1
ATOM 803 C CA . VAL A 1 100 ? -13.120 8.189 15.740 1.00 78.69 100 VAL A CA 1
ATOM 804 C C . VAL A 1 100 ? -11.873 8.109 16.628 1.00 78.69 100 VAL A C 1
ATOM 806 O O . VAL A 1 100 ? -11.055 9.027 16.591 1.00 78.69 100 VAL A O 1
ATOM 809 N N . PRO A 1 101 ? -11.639 7.004 17.365 1.00 82.81 101 PRO A N 1
ATOM 810 C CA . PRO A 1 101 ? -10.418 6.835 18.150 1.00 82.81 101 PRO A CA 1
ATOM 811 C C . PRO A 1 101 ? -9.153 7.007 17.304 1.00 82.81 101 PRO A C 1
ATOM 813 O O . PRO A 1 101 ? -9.058 6.463 16.203 1.00 82.81 101 PRO A O 1
ATOM 816 N N . GLY A 1 102 ? -8.152 7.706 17.837 1.00 84.81 102 GLY A N 1
ATOM 817 C CA . GLY A 1 102 ? -6.936 8.045 17.096 1.00 84.81 102 GLY A CA 1
ATOM 818 C C . GLY A 1 102 ? -6.169 6.846 16.519 1.00 84.81 102 GLY A C 1
ATOM 819 O O . GLY A 1 102 ? -5.662 6.901 15.400 1.00 84.81 102 GLY A O 1
ATOM 820 N N . THR A 1 103 ? -6.137 5.718 17.230 1.00 85.88 103 THR A N 1
ATOM 821 C CA . THR A 1 103 ? -5.531 4.466 16.739 1.00 85.88 103 THR A CA 1
ATOM 822 C C . THR A 1 103 ? -6.275 3.894 15.533 1.00 85.88 103 THR A C 1
ATOM 824 O O . THR A 1 103 ? -5.652 3.431 14.577 1.00 85.88 103 THR A O 1
ATOM 827 N N . LEU A 1 104 ? -7.606 3.991 15.521 1.00 86.06 104 LEU A N 1
ATOM 828 C CA . LEU A 1 104 ? -8.416 3.595 14.373 1.00 86.06 104 LEU A CA 1
ATOM 829 C C . LEU A 1 104 ? -8.231 4.571 13.203 1.00 86.06 104 LEU A C 1
ATOM 831 O O . LEU A 1 104 ? -8.173 4.130 12.058 1.00 86.06 104 LEU A O 1
ATOM 835 N N . GLN A 1 105 ? -8.057 5.869 13.471 1.00 88.19 105 GLN A N 1
ATOM 836 C CA . GLN A 1 105 ? -7.705 6.841 12.431 1.00 88.19 105 GLN A CA 1
ATOM 837 C C . GLN A 1 105 ? -6.352 6.515 11.774 1.00 88.19 105 GLN A C 1
ATOM 839 O O . GLN A 1 105 ? -6.279 6.494 10.544 1.00 88.19 105 GLN A O 1
ATOM 844 N N . LYS A 1 106 ? -5.308 6.170 12.556 1.00 90.94 106 LYS A N 1
ATOM 845 C CA . LYS A 1 106 ? -4.014 5.678 12.020 1.00 90.94 106 LYS A CA 1
ATOM 846 C C . LYS A 1 106 ? -4.211 4.501 11.090 1.00 90.94 106 LYS A C 1
ATOM 848 O O . LYS A 1 106 ? -3.699 4.506 9.974 1.00 90.94 106 LYS A O 1
ATOM 853 N N . LEU A 1 107 ? -4.962 3.504 11.546 1.00 91.62 107 LEU A N 1
ATOM 854 C CA . LEU A 1 107 ? -5.197 2.296 10.773 1.00 91.62 107 LEU A CA 1
ATOM 855 C C . LEU A 1 107 ? -5.920 2.604 9.454 1.00 91.62 107 LEU A C 1
ATOM 857 O O . LEU A 1 107 ? -5.482 2.157 8.397 1.00 91.62 107 LEU A O 1
ATOM 861 N N . LEU A 1 108 ? -6.996 3.391 9.492 1.00 91.00 108 LEU A N 1
ATOM 862 C CA . LEU A 1 108 ? -7.744 3.767 8.289 1.00 91.00 108 LEU A CA 1
ATOM 863 C C . LEU A 1 108 ? -6.880 4.566 7.303 1.00 91.00 108 LEU A C 1
ATOM 865 O O . LEU A 1 108 ? -6.918 4.291 6.102 1.00 91.00 108 LEU A O 1
ATOM 869 N N . ALA A 1 109 ? -6.058 5.493 7.798 1.00 92.44 109 ALA A N 1
ATOM 870 C CA . ALA A 1 109 ? -5.113 6.236 6.970 1.00 92.44 109 ALA A CA 1
ATOM 871 C C . ALA A 1 109 ? -4.050 5.321 6.346 1.00 92.44 109 ALA A C 1
ATOM 873 O O . ALA A 1 109 ? -3.780 5.424 5.148 1.00 92.44 109 ALA A O 1
ATOM 874 N N . TYR A 1 110 ? -3.499 4.382 7.124 1.00 94.81 110 TYR A N 1
ATOM 875 C CA . TYR A 1 110 ? -2.537 3.398 6.630 1.00 94.81 110 TYR A CA 1
ATOM 876 C C . TYR A 1 110 ? -3.138 2.591 5.480 1.00 94.81 110 TYR A C 1
ATOM 878 O O . TYR A 1 110 ? -2.550 2.515 4.407 1.00 94.81 110 TYR A O 1
ATOM 886 N N . LEU A 1 111 ? -4.338 2.039 5.678 1.00 93.94 111 LEU A N 1
ATOM 887 C CA . LEU A 1 111 ? -5.037 1.228 4.679 1.00 93.94 111 LEU A CA 1
ATOM 888 C C . LEU A 1 111 ? -5.361 2.023 3.410 1.00 93.94 111 LEU A C 1
ATOM 890 O O . LEU A 1 111 ? -5.246 1.493 2.304 1.00 93.94 111 LEU A O 1
ATOM 894 N N . GLY A 1 112 ? -5.749 3.292 3.563 1.00 93.81 112 GLY A N 1
ATOM 895 C CA . GLY A 1 112 ? -5.978 4.203 2.444 1.00 93.81 112 GLY A CA 1
ATOM 896 C C . GLY A 1 112 ? -4.708 4.449 1.628 1.00 93.81 112 GLY A C 1
ATOM 897 O O . GLY A 1 112 ? -4.744 4.363 0.399 1.00 93.81 112 GLY A O 1
ATOM 898 N N . CYS A 1 113 ? -3.583 4.698 2.300 1.00 96.19 113 CYS A N 1
ATOM 899 C CA . CYS A 1 113 ? -2.277 4.822 1.657 1.00 96.19 113 CYS A CA 1
ATOM 900 C C . CYS A 1 113 ? -1.869 3.521 0.952 1.00 96.19 113 CYS A C 1
ATOM 902 O O . CYS A 1 113 ? -1.525 3.544 -0.230 1.00 96.19 113 CYS A O 1
ATOM 904 N N . GLU A 1 114 ? -1.979 2.382 1.642 1.00 95.12 114 GLU A N 1
ATOM 905 C CA . GLU A 1 114 ? -1.600 1.065 1.119 1.00 95.12 114 GLU A CA 1
ATOM 906 C C . GLU A 1 114 ? -2.367 0.751 -0.163 1.00 95.12 114 GLU A C 1
ATOM 908 O O . GLU A 1 114 ? -1.765 0.395 -1.173 1.00 95.12 114 GLU A O 1
ATOM 913 N N . LYS A 1 115 ? -3.689 0.967 -0.157 1.00 94.56 115 LYS A N 1
ATOM 914 C CA . LYS A 1 115 ? -4.548 0.770 -1.328 1.00 94.56 115 LYS A CA 1
ATOM 915 C C . LYS A 1 115 ? -4.074 1.602 -2.523 1.00 94.56 115 LYS A C 1
ATOM 917 O O . LYS A 1 115 ? -3.933 1.054 -3.614 1.00 94.56 115 LYS A O 1
ATOM 922 N N . LYS A 1 116 ? -3.830 2.903 -2.321 1.00 92.88 116 LYS A N 1
ATOM 923 C CA . LYS A 1 116 ? -3.405 3.823 -3.390 1.00 92.88 116 LYS A CA 1
ATOM 924 C C . LYS A 1 116 ? -2.044 3.429 -3.958 1.00 92.88 116 LYS A C 1
ATOM 926 O O . LYS A 1 116 ? -1.903 3.254 -5.163 1.00 92.88 116 LYS A O 1
ATOM 931 N N . LEU A 1 117 ? -1.049 3.236 -3.097 1.00 95.25 117 LEU A N 1
ATOM 932 C CA . LEU A 1 117 ? 0.307 2.928 -3.546 1.00 95.25 117 LEU A CA 1
ATOM 933 C C . LEU A 1 117 ? 0.441 1.513 -4.113 1.00 95.25 117 LEU A C 1
ATOM 935 O O . LEU A 1 117 ? 1.280 1.282 -4.980 1.00 95.25 117 LEU A O 1
ATOM 939 N N . ARG A 1 118 ? -0.388 0.564 -3.669 1.00 95.69 118 ARG A N 1
ATOM 940 C CA . ARG A 1 118 ? -0.461 -0.768 -4.278 1.00 95.69 118 ARG A CA 1
ATOM 941 C C . ARG A 1 118 ? -0.945 -0.682 -5.719 1.00 95.69 118 ARG A C 1
ATOM 943 O O . ARG A 1 118 ? -0.334 -1.304 -6.581 1.00 95.69 118 ARG A O 1
ATOM 950 N N . LEU A 1 119 ? -1.995 0.102 -5.975 1.00 94.38 1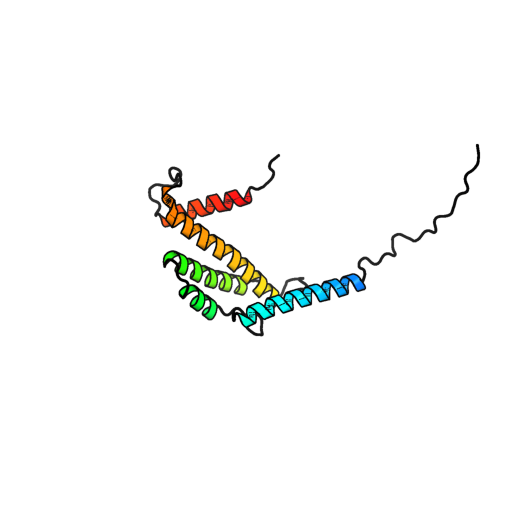19 LEU A N 1
ATOM 951 C CA . LEU A 1 119 ? -2.481 0.349 -7.331 1.00 94.38 119 LEU A CA 1
ATOM 952 C C . LEU A 1 119 ? -1.381 0.976 -8.198 1.00 94.38 119 LEU A C 1
ATOM 954 O O . LEU A 1 119 ? -1.081 0.442 -9.259 1.00 94.38 119 LEU A O 1
ATOM 958 N N . LEU A 1 120 ? -0.711 2.022 -7.702 1.00 92.75 120 LEU A N 1
ATOM 959 C CA . LEU A 1 120 ? 0.397 2.667 -8.419 1.00 92.75 120 LEU A CA 1
ATOM 960 C C . LEU A 1 120 ? 1.548 1.702 -8.729 1.00 92.75 120 LEU A C 1
ATOM 962 O O . LEU A 1 120 ? 2.094 1.741 -9.827 1.00 92.75 120 LEU A O 1
ATOM 966 N N . ALA A 1 121 ? 1.917 0.823 -7.794 1.00 95.50 121 ALA A N 1
ATOM 967 C CA . ALA A 1 121 ? 2.955 -0.179 -8.027 1.00 95.50 121 ALA A CA 1
ATOM 968 C C . ALA A 1 121 ? 2.560 -1.160 -9.143 1.00 95.50 121 ALA A C 1
ATOM 970 O O . ALA A 1 121 ? 3.385 -1.480 -9.998 1.00 95.50 121 ALA A O 1
ATOM 971 N N . CYS A 1 122 ? 1.297 -1.596 -9.167 1.00 95.69 122 CYS A N 1
ATOM 972 C CA . CYS A 1 122 ? 0.775 -2.455 -10.227 1.00 95.69 122 CYS A CA 1
ATOM 973 C C . CYS A 1 122 ? 0.730 -1.736 -11.581 1.00 95.69 122 CYS A C 1
ATOM 975 O O . CYS A 1 122 ? 1.207 -2.294 -12.562 1.00 95.69 122 CYS A O 1
ATOM 977 N N . MET A 1 123 ? 0.230 -0.496 -11.634 1.00 94.06 123 MET A N 1
ATOM 978 C CA . MET A 1 123 ? 0.222 0.309 -12.863 1.00 94.06 123 MET A CA 1
ATOM 979 C C . MET A 1 123 ? 1.640 0.518 -13.390 1.00 94.06 123 MET A C 1
ATOM 981 O O . MET A 1 123 ? 1.902 0.334 -14.569 1.00 94.06 123 MET A O 1
ATOM 985 N N . LYS A 1 124 ? 2.591 0.839 -12.510 1.00 94.12 124 LYS A N 1
ATOM 986 C CA . LYS A 1 124 ? 3.996 1.006 -12.886 1.00 94.12 124 LYS A CA 1
ATOM 987 C C . LYS A 1 124 ? 4.595 -0.263 -13.490 1.00 94.12 124 LYS A C 1
ATOM 989 O O . LYS A 1 124 ? 5.382 -0.182 -14.426 1.00 94.12 124 LYS A O 1
ATOM 994 N N . GLU A 1 125 ? 4.263 -1.427 -12.941 1.00 95.50 125 GLU A N 1
ATOM 995 C CA . GLU A 1 125 ? 4.693 -2.709 -13.497 1.00 95.50 125 GLU A CA 1
ATOM 996 C C . GLU A 1 125 ? 4.037 -3.006 -14.848 1.00 95.50 125 GLU A C 1
ATOM 998 O O . GLU A 1 125 ? 4.709 -3.524 -15.735 1.00 95.50 125 GLU A O 1
ATOM 1003 N N . ASP A 1 126 ? 2.765 -2.657 -15.024 1.00 94.56 126 ASP A N 1
ATOM 1004 C CA . ASP A 1 126 ? 2.082 -2.786 -16.311 1.00 94.56 126 ASP A CA 1
ATOM 1005 C C . ASP A 1 126 ? 2.744 -1.902 -17.381 1.00 94.56 126 ASP A C 1
ATOM 1007 O O . ASP A 1 126 ? 3.136 -2.384 -18.442 1.00 94.56 126 ASP A O 1
ATOM 1011 N N . LEU A 1 127 ? 3.039 -0.645 -17.037 1.00 93.25 127 LEU A N 1
ATOM 1012 C CA . LEU A 1 127 ? 3.779 0.272 -17.905 1.00 93.25 127 LEU A CA 1
ATOM 1013 C C . LEU A 1 127 ? 5.175 -0.242 -18.264 1.00 93.25 127 LEU A C 1
ATOM 1015 O O . LEU A 1 127 ? 5.615 -0.028 -19.385 1.00 93.25 127 LEU A O 1
ATOM 1019 N N . ARG A 1 128 ? 5.880 -0.932 -17.356 1.00 93.00 128 ARG A N 1
ATOM 1020 C CA . ARG A 1 128 ? 7.175 -1.564 -17.684 1.00 93.00 128 ARG A CA 1
ATOM 1021 C C . ARG A 1 128 ? 7.038 -2.628 -18.764 1.00 93.00 128 ARG A C 1
ATOM 1023 O O . ARG A 1 128 ? 7.916 -2.750 -19.608 1.00 93.00 128 ARG A O 1
ATOM 1030 N N . ARG A 1 129 ? 5.968 -3.421 -18.714 1.00 93.06 129 ARG A N 1
ATOM 1031 C CA . ARG A 1 129 ? 5.742 -4.528 -19.654 1.00 93.06 129 ARG A CA 1
ATOM 1032 C C . ARG A 1 129 ? 5.298 -4.031 -21.020 1.00 93.06 129 ARG A C 1
ATOM 1034 O O . ARG A 1 129 ? 5.701 -4.608 -22.022 1.00 93.06 129 ARG A O 1
ATOM 1041 N N . ASN A 1 130 ? 4.528 -2.948 -21.032 1.00 91.94 130 ASN A N 1
ATOM 1042 C CA . ASN A 1 130 ? 3.862 -2.433 -22.223 1.00 91.94 130 ASN A CA 1
ATOM 1043 C C . ASN A 1 130 ? 4.462 -1.098 -22.695 1.00 91.94 130 ASN A C 1
ATOM 1045 O O . ASN A 1 130 ? 3.827 -0.365 -23.440 1.00 91.94 130 ASN A O 1
ATOM 1049 N N . ILE A 1 131 ? 5.684 -0.740 -22.270 1.00 87.88 131 ILE A N 1
ATOM 1050 C CA . ILE A 1 131 ? 6.257 0.591 -22.540 1.00 87.88 131 ILE A CA 1
ATOM 1051 C C . ILE A 1 131 ? 6.360 0.909 -24.040 1.00 87.88 131 ILE A C 1
ATOM 1053 O O . ILE A 1 131 ? 6.239 2.068 -24.431 1.00 87.88 131 ILE A O 1
ATOM 1057 N N . GLY A 1 132 ? 6.565 -0.117 -24.871 1.00 85.94 132 GLY A N 1
ATOM 1058 C CA . GLY A 1 132 ? 6.650 0.010 -26.326 1.00 85.94 132 GLY A CA 1
ATOM 1059 C C . GLY A 1 132 ? 5.324 0.353 -27.009 1.00 85.94 132 GLY A C 1
ATOM 1060 O O . GLY A 1 132 ? 5.350 0.812 -28.146 1.00 85.94 132 GLY A O 1
ATOM 1061 N N . ASP A 1 133 ? 4.194 0.180 -26.319 1.00 88.94 133 ASP A N 1
ATOM 1062 C CA . ASP A 1 133 ? 2.860 0.464 -26.857 1.00 88.94 133 ASP A CA 1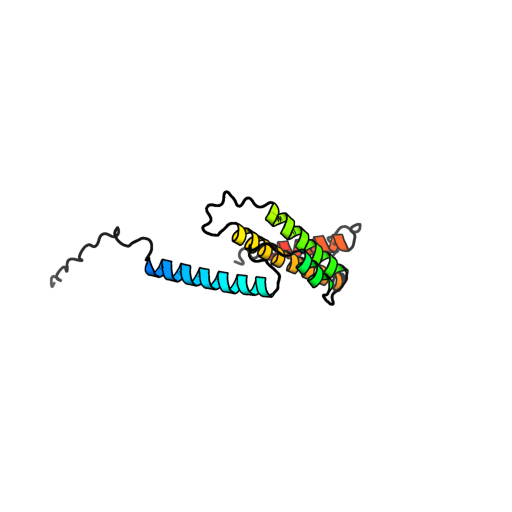
ATOM 1063 C C . ASP A 1 133 ? 2.473 1.946 -26.713 1.00 88.94 133 ASP A C 1
ATOM 1065 O O . ASP A 1 133 ? 1.477 2.394 -27.281 1.00 88.94 133 ASP A O 1
ATOM 1069 N N . TYR A 1 134 ? 3.255 2.726 -25.958 1.00 86.12 134 TYR A N 1
ATOM 1070 C CA . TYR A 1 134 ? 2.984 4.137 -25.696 1.00 86.12 134 TYR A CA 1
ATOM 1071 C C . TYR A 1 134 ? 3.832 5.053 -26.582 1.00 86.12 134 TYR A C 1
ATOM 1073 O O . TYR A 1 134 ? 5.032 4.842 -26.767 1.00 8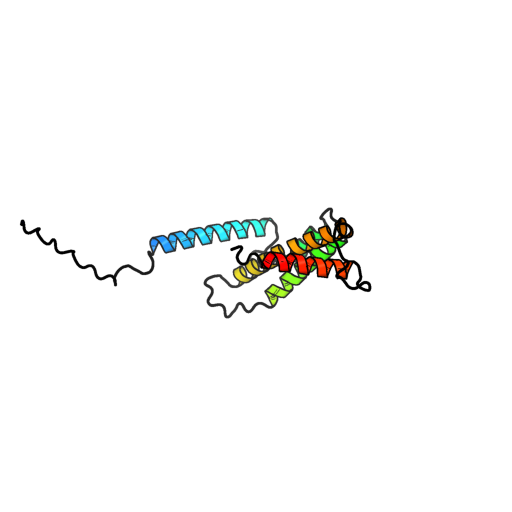6.12 134 TYR A O 1
ATOM 1081 N N . ASP A 1 135 ? 3.227 6.142 -27.063 1.00 84.75 135 ASP A N 1
ATOM 1082 C CA . ASP A 1 135 ? 3.976 7.225 -27.700 1.00 84.75 135 ASP A CA 1
ATOM 1083 C C . ASP A 1 135 ? 4.734 8.033 -26.634 1.00 84.75 135 ASP A C 1
ATOM 1085 O O . ASP A 1 135 ? 4.155 8.782 -25.845 1.00 84.75 135 ASP A O 1
ATOM 1089 N N . LEU A 1 136 ? 6.056 7.856 -26.606 1.00 83.12 136 LEU A N 1
ATOM 1090 C CA . LEU A 1 136 ? 6.964 8.528 -25.675 1.00 83.12 136 LEU A CA 1
ATOM 1091 C C . LEU A 1 136 ? 7.751 9.675 -26.322 1.00 83.12 136 LEU A C 1
ATOM 1093 O O . LEU A 1 136 ? 8.700 10.173 -25.711 1.00 83.12 136 LEU A O 1
ATOM 1097 N N . SER A 1 137 ? 7.390 10.099 -27.536 1.00 81.81 137 SER A N 1
ATOM 1098 C CA . SER A 1 137 ? 8.092 11.160 -28.275 1.0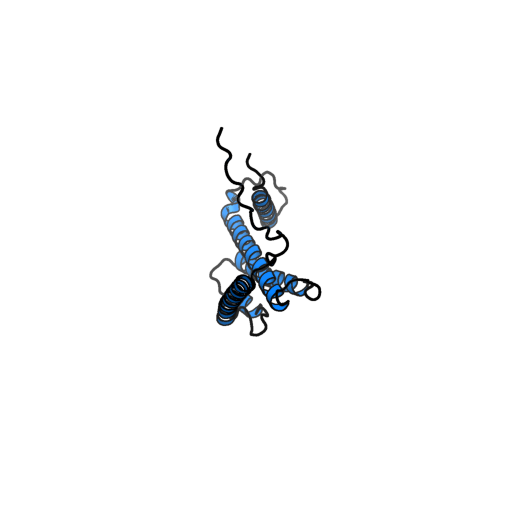0 81.81 137 SER A CA 1
ATOM 1099 C C . SER A 1 137 ? 8.123 12.503 -27.532 1.00 81.81 137 SER A C 1
ATOM 1101 O O . SER A 1 137 ? 9.077 13.267 -27.675 1.00 81.81 137 SER A O 1
ATOM 1103 N N . GLY A 1 138 ? 7.124 12.766 -26.683 1.00 79.75 138 GLY A N 1
ATOM 1104 C CA . GLY A 1 138 ? 7.055 13.956 -25.831 1.00 79.75 138 GLY A CA 1
ATOM 1105 C C . GLY A 1 138 ? 7.987 13.944 -24.610 1.00 79.75 138 GLY A C 1
ATOM 1106 O O . GLY A 1 138 ? 8.112 14.968 -23.936 1.00 79.75 138 GLY A O 1
ATOM 1107 N N . PHE A 1 139 ? 8.651 12.824 -24.295 1.00 80.94 139 PHE A N 1
ATOM 1108 C CA . PHE A 1 139 ? 9.567 12.730 -23.154 1.00 80.94 139 PHE A CA 1
ATOM 1109 C C . PHE A 1 139 ? 11.033 12.938 -23.570 1.00 80.94 139 PHE A C 1
ATOM 1111 O O . PHE A 1 139 ? 11.452 12.492 -24.636 1.00 80.94 139 PHE A O 1
ATOM 1118 N N . PRO A 1 140 ? 11.864 13.578 -22.722 1.00 76.44 140 PRO A N 1
ATOM 1119 C CA . PRO A 1 140 ? 13.253 13.869 -23.069 1.00 76.44 140 PRO A CA 1
ATOM 1120 C C . PRO A 1 140 ? 14.058 12.591 -23.352 1.00 76.44 140 PRO A C 1
ATOM 1122 O O . PRO A 1 140 ? 14.070 11.658 -22.548 1.00 76.44 140 PRO A O 1
ATOM 1125 N N . PHE A 1 141 ? 14.799 12.583 -24.467 1.00 65.38 141 PHE A N 1
ATOM 1126 C CA . PHE A 1 141 ? 15.566 11.422 -24.940 1.00 65.38 141 PHE A CA 1
ATOM 1127 C C . PHE A 1 141 ? 16.612 10.903 -23.937 1.00 65.38 141 PHE A C 1
ATOM 1129 O O . PHE A 1 141 ? 16.899 9.709 -23.933 1.00 65.38 141 PHE A O 1
ATOM 1136 N N . GLN A 1 142 ? 17.144 11.757 -23.057 1.00 76.00 142 GLN A N 1
ATOM 1137 C CA . GLN A 1 142 ? 18.152 11.375 -22.054 1.00 76.00 142 GLN A CA 1
ATOM 1138 C C . GLN A 1 142 ? 17.568 10.697 -20.800 1.00 76.00 142 GLN A C 1
ATOM 1140 O O . GLN A 1 142 ? 18.326 10.208 -19.967 1.00 76.00 142 GLN A O 1
ATOM 1145 N N . ALA A 1 143 ? 16.240 10.652 -20.646 1.00 77.19 143 ALA A N 1
ATOM 1146 C CA . ALA A 1 143 ? 15.608 10.038 -19.482 1.00 77.19 143 ALA A CA 1
ATOM 1147 C C . ALA A 1 143 ? 15.746 8.510 -19.510 1.00 77.19 143 ALA A C 1
ATOM 1149 O O . ALA A 1 143 ? 15.465 7.875 -20.534 1.00 77.19 143 ALA A O 1
ATOM 1150 N N . SER A 1 144 ? 16.112 7.927 -18.362 1.00 85.12 144 SER A N 1
ATOM 1151 C CA . SER A 1 144 ? 16.110 6.469 -18.174 1.00 85.12 144 SER A CA 1
ATOM 1152 C C . SER A 1 144 ? 14.706 5.888 -18.375 1.00 85.12 144 SER A C 1
ATOM 1154 O O . SER A 1 144 ? 13.707 6.579 -18.173 1.00 85.12 144 SER A O 1
ATOM 1156 N N . GLU A 1 145 ? 14.608 4.603 -18.716 1.00 83.44 145 GLU A N 1
ATOM 1157 C CA . GLU A 1 145 ? 13.317 3.922 -18.901 1.00 83.44 145 GLU A CA 1
ATOM 1158 C C . GLU A 1 145 ? 12.394 4.092 -17.682 1.00 83.44 145 GLU A C 1
ATOM 1160 O O . GLU A 1 145 ? 11.245 4.509 -17.813 1.00 83.44 145 GLU A O 1
ATOM 1165 N N . ASN A 1 146 ? 12.932 3.900 -16.472 1.00 84.50 146 ASN A N 1
ATOM 1166 C CA . ASN A 1 146 ? 12.196 4.112 -15.224 1.00 84.50 146 ASN A CA 1
ATOM 1167 C C . ASN A 1 146 ? 11.708 5.559 -15.052 1.00 84.50 146 ASN A C 1
ATOM 1169 O O . ASN A 1 146 ? 10.640 5.779 -14.484 1.00 84.50 146 ASN A O 1
ATOM 1173 N N . GLU A 1 147 ? 12.472 6.550 -15.510 1.00 86.62 147 GLU A N 1
ATOM 1174 C CA . GLU A 1 147 ? 12.062 7.953 -15.449 1.00 86.62 147 GLU A CA 1
ATOM 1175 C C . GLU A 1 147 ? 10.923 8.243 -16.433 1.00 86.62 147 GLU A C 1
ATOM 1177 O O . GLU A 1 147 ? 9.959 8.914 -16.065 1.00 86.62 147 GLU A O 1
ATOM 1182 N N . ARG A 1 148 ? 10.985 7.686 -17.649 1.00 87.31 148 ARG A N 1
ATOM 1183 C CA . ARG A 1 148 ? 9.899 7.783 -18.637 1.00 87.31 148 ARG A CA 1
ATOM 1184 C C . ARG A 1 148 ? 8.623 7.118 -18.127 1.00 87.31 148 ARG A C 1
ATOM 1186 O O . ARG A 1 148 ? 7.565 7.733 -18.191 1.00 87.31 148 ARG A O 1
ATOM 1193 N N . ILE A 1 149 ? 8.733 5.933 -17.522 1.00 89.19 149 ILE A N 1
ATOM 1194 C CA . ILE A 1 149 ? 7.605 5.232 -16.890 1.00 89.19 149 ILE A CA 1
ATOM 1195 C C . ILE A 1 149 ? 6.992 6.070 -15.767 1.00 89.19 149 ILE A C 1
ATOM 1197 O O . ILE A 1 149 ? 5.776 6.200 -15.698 1.00 89.19 149 ILE A O 1
ATOM 1201 N N . ASN A 1 150 ? 7.810 6.660 -14.890 1.00 86.94 150 ASN A N 1
ATOM 1202 C CA . ASN A 1 150 ? 7.292 7.499 -13.806 1.00 86.94 150 ASN A CA 1
ATOM 1203 C C . ASN A 1 150 ? 6.558 8.737 -14.346 1.00 86.94 150 ASN A C 1
ATOM 1205 O O . ASN A 1 150 ? 5.524 9.114 -13.800 1.00 86.94 150 ASN A O 1
ATOM 1209 N N . LYS A 1 151 ? 7.071 9.361 -15.414 1.00 87.75 151 LYS A N 1
ATOM 1210 C CA . LYS A 1 151 ? 6.409 10.502 -16.061 1.00 87.75 151 LYS A CA 1
ATOM 1211 C C . LYS A 1 151 ? 5.103 10.090 -16.735 1.00 87.75 151 LYS A C 1
ATOM 1213 O O . LYS A 1 151 ? 4.103 10.774 -16.557 1.00 87.75 151 LYS A O 1
ATOM 1218 N N . LEU A 1 152 ? 5.087 8.960 -17.441 1.00 89.25 152 LEU A N 1
ATOM 1219 C CA . LEU A 1 152 ? 3.873 8.414 -18.044 1.00 89.25 152 LEU A CA 1
ATOM 1220 C C . LEU A 1 152 ? 2.821 8.083 -16.979 1.00 89.25 152 LEU A C 1
ATOM 1222 O O . LEU A 1 152 ? 1.668 8.478 -17.112 1.00 89.25 152 LEU A O 1
ATOM 1226 N N . LEU A 1 153 ? 3.228 7.444 -15.880 1.00 88.88 153 LEU A N 1
ATOM 1227 C CA . LEU A 1 153 ? 2.350 7.168 -14.746 1.00 88.88 153 LEU A CA 1
ATOM 1228 C C . LEU A 1 153 ? 1.759 8.457 -14.160 1.00 88.88 153 LEU A C 1
ATOM 1230 O O . LEU A 1 153 ? 0.576 8.490 -13.841 1.00 88.88 153 LEU A O 1
ATOM 1234 N N . PHE A 1 154 ? 2.560 9.519 -14.042 1.00 86.19 154 PHE A N 1
ATOM 1235 C CA . PHE A 1 154 ? 2.085 10.820 -13.572 1.00 86.19 154 PHE A CA 1
ATOM 1236 C C . PHE A 1 154 ? 1.058 11.445 -14.524 1.00 86.19 154 PHE A C 1
ATOM 1238 O O . PHE A 1 154 ? 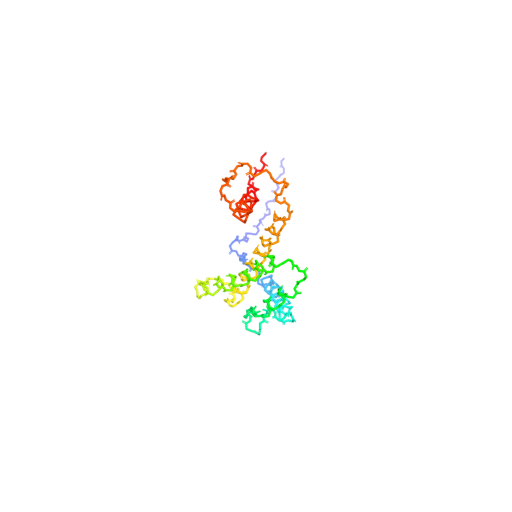0.057 11.979 -14.060 1.00 86.19 154 PHE A O 1
ATOM 1245 N N . VAL A 1 155 ? 1.272 11.349 -15.840 1.00 86.69 155 VAL A N 1
ATOM 1246 C CA . VAL A 1 155 ? 0.310 11.824 -16.848 1.00 86.69 155 VAL A CA 1
ATOM 1247 C C . VAL A 1 155 ? -1.001 11.046 -16.759 1.00 86.69 155 VAL A C 1
ATOM 1249 O O . VAL A 1 155 ? -2.058 11.664 -16.698 1.00 86.69 155 VAL A O 1
ATOM 1252 N N . LEU A 1 156 ? -0.944 9.712 -16.691 1.00 84.25 156 LEU A N 1
ATOM 1253 C CA . LEU A 1 156 ? -2.135 8.862 -16.586 1.00 84.25 156 LEU A CA 1
ATOM 1254 C C . LEU A 1 156 ? -2.915 9.138 -15.295 1.00 84.25 156 LEU A C 1
ATOM 1256 O O . LEU A 1 156 ? -4.129 9.300 -15.322 1.00 84.25 156 LEU A O 1
ATOM 1260 N N . TRP A 1 157 ? -2.209 9.268 -14.173 1.00 80.19 157 TRP A N 1
ATOM 1261 C CA . TRP A 1 157 ? -2.824 9.587 -12.886 1.00 80.19 157 TRP A CA 1
ATOM 1262 C C . TRP A 1 157 ? -3.393 11.012 -12.836 1.00 80.19 157 TRP A C 1
ATOM 1264 O O . TRP A 1 157 ? -4.435 11.255 -12.232 1.00 80.19 157 TRP A O 1
ATOM 1274 N N . GLY A 1 158 ? -2.715 11.968 -13.476 1.00 73.06 158 GLY A N 1
ATOM 1275 C CA . GLY A 1 158 ? -3.205 13.335 -13.633 1.00 73.06 158 GLY A CA 1
ATOM 1276 C C . GLY A 1 158 ? -4.456 13.398 -14.511 1.00 73.06 158 GLY A C 1
ATOM 1277 O O . GLY A 1 158 ? -5.394 14.111 -14.170 1.00 73.06 158 GLY A O 1
ATOM 1278 N N . ALA A 1 159 ? -4.512 12.604 -15.582 1.00 61.44 159 ALA A N 1
ATOM 1279 C CA . ALA A 1 159 ? -5.665 12.516 -16.475 1.00 61.44 159 ALA A CA 1
ATOM 1280 C C . ALA A 1 159 ? -6.911 11.911 -15.796 1.00 61.44 159 ALA A C 1
ATOM 1282 O O . ALA A 1 159 ? -8.023 12.359 -16.065 1.00 61.44 159 ALA A O 1
ATOM 1283 N N . GLU A 1 160 ? -6.751 10.971 -14.856 1.00 54.00 160 GLU A N 1
ATOM 1284 C CA . GLU A 1 160 ? -7.873 10.453 -14.047 1.00 54.00 160 GLU A CA 1
ATOM 1285 C C . GLU A 1 160 ? -8.459 11.510 -13.094 1.00 54.00 160 GLU A C 1
ATOM 1287 O O . GLU A 1 160 ? -9.630 11.447 -12.729 1.00 54.00 160 GLU A O 1
ATOM 1292 N N . SER A 1 161 ? -7.678 12.522 -12.696 1.00 53.44 161 SER A N 1
ATOM 1293 C CA . SER A 1 161 ? -8.189 13.618 -11.858 1.00 53.44 161 SER A CA 1
ATOM 1294 C C . SER A 1 161 ? -9.027 14.650 -12.628 1.00 53.44 161 SER A C 1
ATOM 1296 O O . SER A 1 161 ? -9.653 15.508 -12.006 1.00 53.44 161 SER A O 1
ATOM 1298 N N . SER A 1 162 ? -9.066 14.542 -13.962 1.00 43.66 162 SER A N 1
ATOM 1299 C CA . SER A 1 162 ? -9.836 15.397 -14.871 1.00 43.66 162 SER A CA 1
ATOM 1300 C C . SER A 1 162 ? -11.153 14.786 -15.373 1.00 43.66 162 SER A C 1
ATOM 1302 O O . SER A 1 162 ? -11.682 15.262 -16.372 1.00 43.66 162 SER A O 1
ATOM 1304 N N . ASP A 1 163 ? -11.772 13.857 -14.631 1.00 41.22 163 ASP A N 1
ATOM 1305 C CA . ASP A 1 163 ? -13.236 13.626 -14.682 1.00 41.22 163 ASP A CA 1
ATOM 1306 C C . ASP A 1 163 ? -14.007 14.833 -14.079 1.00 41.22 163 ASP A C 1
ATOM 1308 O O . ASP A 1 163 ? -14.913 14.712 -13.252 1.00 41.22 163 ASP A O 1
ATOM 1312 N N . PHE A 1 164 ? -13.602 16.040 -14.476 1.00 42.84 164 PHE A N 1
ATOM 1313 C CA . PHE A 1 164 ? -14.209 17.320 -14.159 1.00 42.84 164 PHE A CA 1
ATOM 1314 C C . PHE A 1 164 ? -15.032 17.726 -15.387 1.00 42.84 164 PHE A C 1
ATOM 1316 O O . PHE A 1 164 ? -14.483 18.186 -16.380 1.00 42.84 164 PHE A O 1
ATOM 1323 N N . GLU A 1 165 ? -16.341 17.480 -15.304 1.00 40.78 165 GLU A N 1
ATOM 1324 C CA . GLU A 1 165 ? -17.398 17.919 -16.228 1.00 40.78 165 GLU A CA 1
ATOM 1325 C C . GLU A 1 165 ? -17.155 17.687 -17.732 1.00 40.78 165 GLU A C 1
ATOM 1327 O O . GLU A 1 165 ? -16.679 18.555 -18.461 1.00 40.78 165 GLU A O 1
ATOM 1332 N N . LEU A 1 166 ? -17.646 16.551 -18.235 1.00 31.72 166 LEU A N 1
ATOM 1333 C CA . LEU A 1 166 ? -18.134 16.496 -19.614 1.00 31.72 166 LEU A CA 1
ATOM 1334 C C . LEU A 1 166 ? -19.518 17.163 -19.657 1.00 31.72 166 LEU A C 1
ATOM 1336 O O . LEU A 1 166 ? -20.527 16.532 -19.331 1.00 31.72 166 LEU A O 1
ATOM 1340 N N . GLN A 1 167 ? -19.523 18.454 -20.000 1.00 32.88 167 GLN A N 1
ATOM 1341 C CA . GLN A 1 167 ? -20.662 19.118 -20.644 1.00 32.88 167 GLN A CA 1
ATOM 1342 C C . GLN A 1 167 ? -20.864 18.574 -22.060 1.00 32.88 167 GLN A C 1
ATOM 1344 O O . GLN A 1 167 ? -19.845 18.307 -22.740 1.00 32.88 167 GLN A O 1
#

Organism: Meganyctiphanes norvegica (NCBI:txid48144)